Protein AF-X1J7V9-F1 (afdb_monomer)

Radius of gyration: 11.98 Å; Cα contacts (8 Å, |Δi|>4): 61; chains: 1; bounding box: 28×18×30 Å

pLDDT: mean 75.88, std 7.25, range [58.47, 84.81]

Foldseek 3Di:
DKKFKAAPVRDTPDIDDDDDDDVVDDDDDDDDVVCVPPPGPDIDIDDDDD

Organism: NCBI:txid412755

Solvent-accessible surface area (backbone atoms only — not comparable to full-atom values): 3464 Å² total; per-residue (Å²): 77,42,41,40,37,30,46,92,84,68,47,79,73,46,76,48,79,43,90,77,81,58,93,90,62,87,80,90,76,85,78,56,69,87,56,72,46,95,80,59,87,61,79,53,83,48,78,49,75,134

Mean predicted aligned error: 6.9 Å

Structure (mmCIF, N/CA/C/O backbone):
data_AF-X1J7V9-F1
#
_entry.id   AF-X1J7V9-F1
#
loop_
_atom_site.group_PDB
_atom_site.id
_atom_site.type_symbol
_atom_site.label_atom_id
_atom_site.label_alt_id
_atom_site.label_comp_id
_atom_site.label_asym_id
_atom_site.label_entity_id
_atom_site.label_seq_id
_atom_site.pdbx_PDB_ins_code
_atom_site.Cartn_x
_atom_site.Cartn_y
_atom_site.Cartn_z
_atom_site.occupancy
_atom_site.B_iso_or_equiv
_atom_site.auth_seq_id
_atom_site.auth_comp_id
_atom_site.auth_asym_id
_atom_site.auth_atom_id
_atom_site.pdbx_PDB_model_num
ATOM 1 N N . ILE A 1 1 ? 7.133 -6.423 -7.152 1.00 79.81 1 ILE A N 1
ATOM 2 C CA . ILE A 1 1 ? 6.897 -5.456 -6.052 1.00 79.81 1 ILE A CA 1
ATOM 3 C C . ILE A 1 1 ? 5.692 -5.889 -5.225 1.00 79.81 1 ILE A C 1
ATOM 5 O O . ILE A 1 1 ? 4.696 -6.349 -5.790 1.00 79.81 1 ILE A O 1
ATOM 9 N N . ARG A 1 2 ? 5.779 -5.751 -3.899 1.00 83.12 2 ARG A N 1
ATOM 10 C CA . ARG A 1 2 ? 4.628 -5.886 -2.999 1.00 83.12 2 ARG A CA 1
ATOM 11 C C . ARG A 1 2 ? 4.352 -4.542 -2.325 1.00 83.12 2 ARG A C 1
ATOM 13 O O . ARG A 1 2 ? 5.267 -3.939 -1.770 1.00 83.12 2 ARG A O 1
ATOM 20 N N . ILE A 1 3 ? 3.098 -4.109 -2.391 1.00 83.06 3 ILE A N 1
ATOM 21 C CA . ILE A 1 3 ? 2.589 -2.895 -1.754 1.00 83.06 3 ILE A CA 1
ATOM 22 C C . ILE A 1 3 ? 1.689 -3.347 -0.613 1.00 83.06 3 ILE A C 1
ATOM 24 O O . ILE A 1 3 ? 0.710 -4.057 -0.845 1.00 83.06 3 ILE A O 1
ATOM 28 N N . ASN A 1 4 ? 2.031 -2.963 0.612 1.00 84.81 4 ASN A N 1
ATOM 29 C CA . ASN A 1 4 ? 1.219 -3.265 1.785 1.00 84.81 4 ASN A CA 1
ATOM 30 C C . ASN A 1 4 ? 0.622 -1.973 2.338 1.00 84.81 4 ASN A C 1
ATOM 32 O O . ASN A 1 4 ? 1.339 -0.989 2.533 1.00 84.81 4 ASN A O 1
ATOM 36 N N . LEU A 1 5 ? -0.679 -2.019 2.611 1.00 80.25 5 LEU A N 1
ATOM 37 C CA . LEU A 1 5 ? -1.413 -0.999 3.345 1.00 80.25 5 LEU A CA 1
ATOM 38 C C . LEU A 1 5 ? -1.452 -1.424 4.809 1.00 80.25 5 LEU A C 1
ATOM 40 O O . LEU A 1 5 ? -1.917 -2.526 5.120 1.00 80.25 5 LEU A O 1
ATOM 44 N N . LEU A 1 6 ? -0.923 -0.574 5.683 1.00 81.12 6 LEU A N 1
ATOM 45 C CA . LEU A 1 6 ? -0.773 -0.850 7.108 1.00 81.12 6 LEU A CA 1
ATOM 46 C C . LEU A 1 6 ? -1.558 0.168 7.931 1.00 81.12 6 LEU A C 1
ATOM 48 O O . LEU A 1 6 ? -1.638 1.336 7.542 1.00 81.12 6 LEU A O 1
ATOM 52 N N . ASP A 1 7 ? -2.105 -0.274 9.064 1.00 77.00 7 ASP A N 1
ATOM 53 C CA . ASP A 1 7 ? -2.645 0.647 10.067 1.00 77.00 7 ASP A CA 1
ATOM 54 C C . ASP A 1 7 ? -1.532 1.192 10.974 1.00 77.00 7 ASP A C 1
ATOM 56 O O . ASP A 1 7 ? -0.361 0.811 10.877 1.00 77.00 7 ASP A O 1
ATOM 60 N N . ASP A 1 8 ? -1.905 2.093 11.878 1.00 78.69 8 ASP A N 1
ATOM 61 C CA . ASP A 1 8 ? -1.031 2.693 12.888 1.00 78.69 8 ASP A CA 1
ATOM 62 C C . ASP A 1 8 ? -0.425 1.670 13.867 1.00 78.69 8 ASP A C 1
ATOM 64 O O . ASP A 1 8 ? 0.597 1.939 14.496 1.00 78.69 8 ASP A O 1
ATOM 68 N N . LYS A 1 9 ? -1.014 0.475 13.962 1.00 82.56 9 LYS A N 1
ATOM 69 C CA . LYS A 1 9 ? -0.526 -0.655 14.764 1.00 82.56 9 LYS A CA 1
ATOM 70 C C . LYS A 1 9 ? 0.322 -1.636 13.950 1.00 82.56 9 LYS A C 1
ATOM 72 O O . LYS A 1 9 ? 0.724 -2.672 14.479 1.00 82.56 9 LYS A O 1
ATO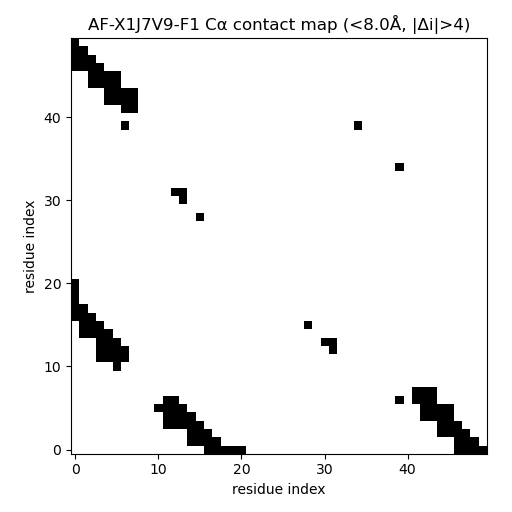M 77 N N . GLY A 1 10 ? 0.592 -1.339 12.677 1.00 80.38 10 GLY A N 1
ATOM 78 C CA . GLY A 1 10 ? 1.368 -2.190 11.777 1.00 80.38 10 GLY A CA 1
ATOM 79 C C . GLY A 1 10 ? 0.623 -3.433 11.282 1.00 80.38 10 GLY A C 1
ATOM 80 O O . GLY A 1 10 ? 1.250 -4.348 10.745 1.00 80.38 10 GLY A O 1
ATOM 81 N N . ARG A 1 11 ? -0.703 -3.502 11.446 1.00 82.62 11 ARG A N 1
ATOM 82 C CA . ARG A 1 11 ? -1.530 -4.597 10.922 1.00 82.62 11 ARG A CA 1
ATOM 83 C C . ARG A 1 11 ? -1.759 -4.401 9.429 1.00 82.62 11 ARG A C 1
ATOM 85 O O . ARG A 1 11 ? -1.992 -3.287 8.969 1.00 82.62 11 ARG A O 1
ATOM 92 N N . ILE A 1 12 ? -1.719 -5.497 8.672 1.00 83.50 12 ILE A N 1
ATOM 93 C CA . ILE A 1 12 ? -1.964 -5.470 7.226 1.00 83.50 12 ILE A CA 1
ATOM 94 C C . ILE A 1 12 ? -3.462 -5.334 6.974 1.00 83.50 12 ILE A C 1
ATOM 96 O O . ILE A 1 12 ? -4.240 -6.220 7.314 1.00 83.50 12 ILE A O 1
ATOM 100 N N . LEU A 1 13 ? -3.832 -4.231 6.336 1.00 79.31 13 LEU A N 1
ATOM 101 C CA . LEU A 1 13 ? -5.197 -3.918 5.921 1.00 79.31 13 LEU A CA 1
ATOM 102 C C . LEU A 1 13 ? -5.464 -4.344 4.474 1.00 79.31 13 LEU A C 1
ATOM 104 O O . LEU A 1 13 ? -6.592 -4.642 4.099 1.00 79.31 13 LEU A O 1
ATOM 108 N N . GLY A 1 14 ? -4.411 -4.392 3.658 1.00 79.75 14 GLY A N 1
ATOM 109 C CA . GLY A 1 14 ? -4.465 -4.849 2.276 1.00 79.75 14 GLY A CA 1
ATOM 110 C C . GLY A 1 14 ? -3.068 -5.111 1.727 1.00 79.75 14 GLY A C 1
ATOM 111 O O . GLY A 1 14 ? -2.100 -4.455 2.116 1.00 79.75 14 GLY A O 1
ATOM 112 N N . SER A 1 15 ? -2.951 -6.080 0.822 1.00 83.56 15 SER A N 1
ATOM 113 C CA . SER A 1 15 ? -1.689 -6.397 0.154 1.00 83.56 15 SER A CA 1
ATOM 114 C C . SER A 1 15 ? -1.912 -6.550 -1.341 1.00 83.56 15 SER A C 1
ATOM 116 O O . SER A 1 15 ? -2.702 -7.382 -1.783 1.00 83.56 15 SER A O 1
ATOM 118 N N . TYR A 1 16 ? -1.178 -5.761 -2.117 1.00 84.38 16 TYR A N 1
ATOM 119 C CA . TYR A 1 16 ? -1.166 -5.820 -3.569 1.00 84.38 16 TYR A CA 1
ATOM 120 C C . TYR A 1 16 ? 0.173 -6.360 -4.039 1.00 84.38 16 TYR A C 1
ATOM 122 O O . TYR A 1 16 ? 1.244 -5.854 -3.690 1.00 84.38 16 TYR A O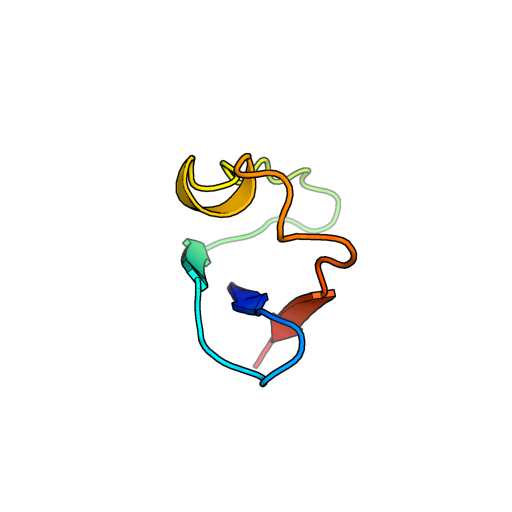 1
ATOM 130 N N . LYS A 1 17 ? 0.119 -7.406 -4.862 1.00 84.75 17 LYS A N 1
ATOM 131 C CA . LYS A 1 17 ? 1.302 -7.995 -5.480 1.00 84.75 17 LYS A CA 1
ATOM 132 C C . LYS A 1 17 ? 1.258 -7.741 -6.975 1.00 84.75 17 LYS A C 1
ATOM 134 O O . LYS A 1 17 ? 0.358 -8.219 -7.657 1.00 84.75 17 LYS A O 1
ATOM 139 N N . LYS A 1 18 ? 2.284 -7.064 -7.487 1.00 82.88 18 LYS A N 1
ATOM 140 C CA . LYS A 1 18 ? 2.495 -6.910 -8.926 1.00 82.88 18 LYS A CA 1
ATOM 141 C C . LYS A 1 18 ? 3.824 -7.539 -9.320 1.00 82.88 18 LYS A C 1
ATOM 143 O O . LYS A 1 18 ? 4.871 -7.248 -8.732 1.00 82.88 18 LYS A O 1
ATOM 148 N N . ARG A 1 19 ? 3.747 -8.481 -10.264 1.00 78.69 19 ARG A N 1
ATOM 149 C CA . ARG A 1 19 ? 4.868 -9.354 -10.642 1.00 78.69 19 ARG A CA 1
ATOM 150 C C . ARG A 1 19 ? 5.873 -8.642 -11.541 1.00 78.69 19 ARG A C 1
ATOM 152 O O . ARG A 1 19 ? 7.065 -8.813 -11.339 1.00 78.69 19 ARG A O 1
ATOM 159 N N . ILE A 1 20 ? 5.382 -7.835 -12.474 1.00 78.62 20 ILE A N 1
ATOM 160 C CA . ILE A 1 20 ? 6.189 -7.059 -13.412 1.00 78.62 20 ILE A CA 1
ATOM 161 C C . ILE A 1 20 ? 5.772 -5.604 -13.251 1.00 78.62 20 ILE A C 1
ATOM 163 O O . ILE A 1 20 ? 4.580 -5.300 -13.274 1.00 78.62 20 ILE A O 1
ATOM 167 N N . VAL A 1 21 ? 6.750 -4.739 -13.029 1.00 75.0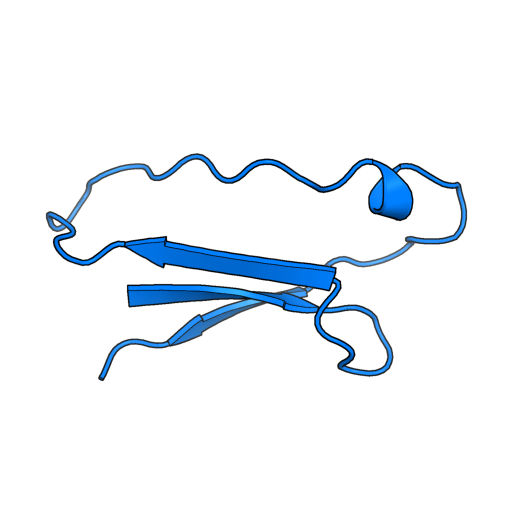0 21 VAL A N 1
ATOM 168 C CA . VAL A 1 21 ? 6.571 -3.290 -13.009 1.00 75.00 21 VAL A CA 1
ATOM 169 C C . VAL A 1 21 ? 7.556 -2.689 -13.991 1.00 75.00 21 VAL A C 1
ATOM 171 O O . VAL A 1 21 ? 8.694 -3.152 -14.091 1.00 75.00 21 VAL A O 1
ATOM 174 N N . THR A 1 22 ? 7.120 -1.668 -14.704 1.00 83.94 22 THR A N 1
ATOM 175 C CA . THR A 1 22 ? 7.992 -0.893 -15.579 1.00 83.94 22 THR A CA 1
ATOM 176 C C . THR A 1 22 ? 8.447 0.356 -14.823 1.00 83.94 22 THR A C 1
ATOM 178 O O . THR A 1 22 ? 7.628 0.977 -14.140 1.00 83.94 22 THR A O 1
ATOM 181 N N . PRO A 1 23 ? 9.728 0.758 -14.892 1.00 82.69 23 PRO A N 1
ATOM 182 C CA . PRO A 1 23 ? 10.149 2.045 -14.347 1.00 82.69 23 PRO A CA 1
ATOM 183 C C . PRO A 1 23 ? 9.293 3.184 -14.924 1.00 82.69 23 PRO A C 1
ATOM 185 O O . PRO A 1 23 ? 9.101 3.262 -16.134 1.00 82.69 23 PRO A O 1
ATOM 188 N N . GLY A 1 24 ? 8.751 4.043 -14.058 1.00 83.25 24 GLY A N 1
ATOM 189 C CA . GLY A 1 24 ? 7.839 5.127 -14.453 1.00 83.25 24 GLY A CA 1
ATOM 190 C C . GLY A 1 24 ? 6.367 4.723 -14.612 1.00 83.25 24 GLY A C 1
ATOM 191 O O . GLY A 1 24 ? 5.526 5.585 -14.855 1.00 83.25 24 GLY A O 1
ATOM 192 N N . GLU A 1 25 ? 6.021 3.446 -14.443 1.00 82.62 25 GLU A N 1
ATOM 193 C CA . GLU A 1 25 ? 4.634 2.983 -14.475 1.00 82.62 25 GLU A CA 1
ATOM 194 C C . GLU A 1 25 ? 3.863 3.433 -13.226 1.00 82.62 25 GLU A C 1
ATOM 196 O O . GLU A 1 25 ? 4.247 3.131 -12.094 1.00 82.62 25 GLU A O 1
ATOM 201 N N . MET A 1 26 ? 2.733 4.116 -13.429 1.00 80.00 26 MET A N 1
ATOM 202 C CA . MET A 1 26 ? 1.795 4.423 -12.349 1.00 80.00 26 MET A CA 1
ATOM 203 C C . MET A 1 26 ? 0.967 3.186 -11.995 1.00 80.00 26 MET A C 1
ATOM 205 O O . MET A 1 26 ? 0.413 2.515 -12.866 1.00 80.00 26 MET A O 1
ATOM 209 N N . VAL A 1 27 ? 0.858 2.892 -10.699 1.00 77.75 27 VAL A N 1
ATOM 210 C CA . VAL A 1 27 ? 0.083 1.756 -10.190 1.00 77.75 27 VAL A CA 1
ATOM 211 C C . VAL A 1 27 ? -1.018 2.268 -9.276 1.00 77.75 27 VAL A C 1
ATOM 213 O O . VAL A 1 27 ? -0.745 2.825 -8.215 1.00 77.75 27 VAL A O 1
ATOM 216 N N . SER A 1 28 ? -2.266 2.039 -9.674 1.00 79.06 28 SER A N 1
ATOM 217 C CA . SER A 1 28 ? -3.434 2.281 -8.830 1.00 79.06 28 SER A CA 1
ATOM 218 C C . SER A 1 28 ? -3.666 1.083 -7.909 1.00 79.06 28 SER A C 1
ATOM 220 O O . SER A 1 28 ? -3.660 -0.065 -8.356 1.00 79.06 28 SER A O 1
ATOM 222 N N . VAL A 1 29 ? -3.879 1.344 -6.621 1.00 78.00 29 VAL A N 1
ATOM 223 C CA . VAL A 1 29 ? -4.267 0.337 -5.625 1.00 78.00 29 VA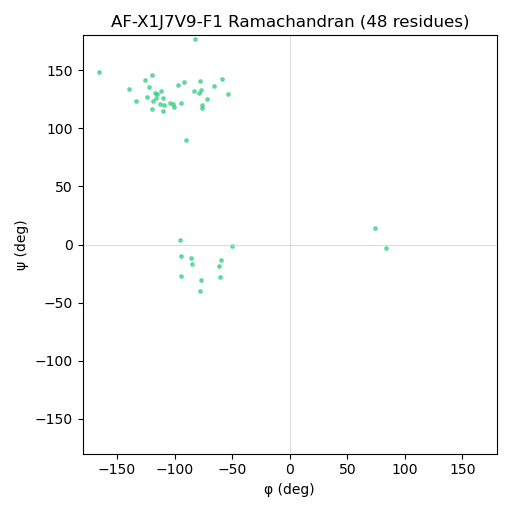L A CA 1
ATOM 224 C C . VAL A 1 29 ? -5.581 0.765 -4.990 1.00 78.00 29 VAL A C 1
ATOM 226 O O . VAL A 1 29 ? -5.748 1.940 -4.666 1.00 78.00 29 VAL A O 1
ATOM 229 N N . TYR A 1 30 ? -6.525 -0.165 -4.832 1.00 74.75 30 TYR A N 1
ATOM 230 C CA . TYR A 1 30 ? -7.798 0.162 -4.193 1.00 74.75 30 TYR A CA 1
ATOM 231 C C . TYR A 1 30 ? -7.622 0.200 -2.686 1.00 74.75 30 TYR A C 1
ATOM 233 O O . TYR A 1 30 ? -7.080 -0.738 -2.088 1.00 74.75 30 TYR A O 1
ATOM 241 N N . LEU A 1 31 ? -8.110 1.284 -2.093 1.00 75.44 31 LEU A N 1
ATOM 242 C CA . LEU A 1 31 ? -8.196 1.435 -0.655 1.00 75.44 31 LEU A CA 1
ATOM 243 C C . LEU A 1 31 ? -9.389 0.597 -0.154 1.00 75.44 31 LEU A C 1
ATOM 245 O O . LEU A 1 31 ? -10.505 0.821 -0.621 1.00 75.44 31 LEU A O 1
ATOM 249 N N . PRO A 1 32 ? -9.179 -0.389 0.736 1.00 72.31 32 PRO A N 1
ATOM 250 C CA . PRO A 1 32 ? -10.269 -1.194 1.281 1.00 72.31 32 PRO A CA 1
ATOM 251 C C . PRO A 1 32 ? -11.316 -0.338 2.006 1.00 72.31 32 PRO A C 1
ATOM 253 O O . PRO A 1 32 ? -10.952 0.584 2.729 1.00 72.31 32 PRO A O 1
ATOM 256 N N . GLU A 1 33 ? -12.601 -0.682 1.887 1.00 71.75 33 GLU A N 1
ATOM 257 C CA . GLU A 1 33 ? -13.707 0.070 2.513 1.00 71.75 33 GLU A CA 1
ATOM 258 C C . GLU A 1 33 ? -13.618 0.129 4.043 1.00 71.75 33 GLU A C 1
ATOM 260 O O . GLU A 1 33 ? -14.016 1.118 4.645 1.00 71.75 33 GLU A O 1
ATOM 265 N N . VAL A 1 34 ? -12.992 -0.872 4.675 1.00 67.44 34 VAL A N 1
ATOM 266 C CA . VAL A 1 34 ? -12.68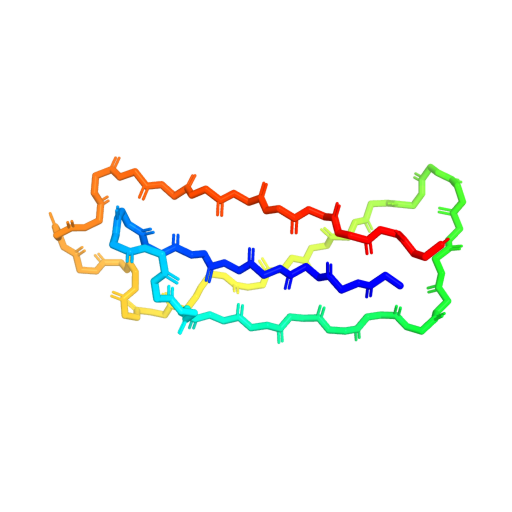1 -0.869 6.119 1.00 67.44 34 VAL A CA 1
ATOM 267 C C . VAL A 1 34 ? -11.783 0.310 6.538 1.00 67.44 34 VAL A C 1
ATOM 269 O O . VAL A 1 34 ? -11.643 0.594 7.724 1.00 67.44 34 VAL A O 1
ATOM 272 N N . LEU A 1 35 ? -11.171 1.004 5.571 1.00 63.75 35 LEU A N 1
ATOM 273 C CA . LEU A 1 35 ? -10.370 2.213 5.775 1.00 63.75 35 LEU A CA 1
ATOM 274 C C . LEU A 1 35 ? -11.149 3.515 5.604 1.00 63.75 35 LEU A C 1
ATOM 276 O O . LEU A 1 35 ? -10.608 4.570 5.920 1.00 63.75 35 LEU A O 1
ATOM 280 N N . LEU A 1 36 ? -12.381 3.444 5.101 1.00 69.00 36 LEU A N 1
ATO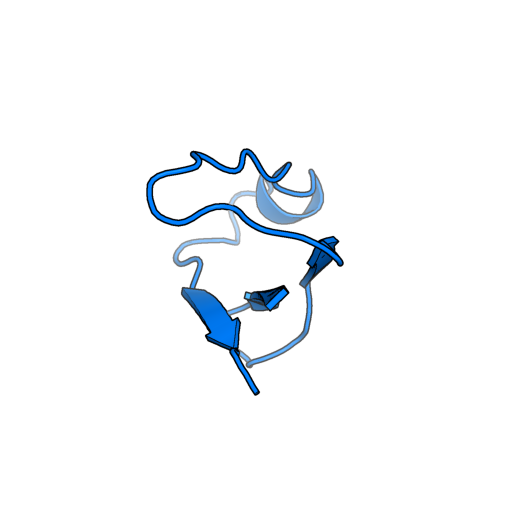M 281 C CA . LEU A 1 36 ? -13.278 4.590 4.942 1.00 69.00 36 LEU A CA 1
ATOM 282 C C . LEU A 1 36 ? -14.076 4.882 6.220 1.00 69.00 36 LEU A C 1
ATOM 284 O O . LEU A 1 36 ? -14.679 5.945 6.322 1.00 69.00 36 LEU A O 1
ATOM 288 N N . ASP A 1 37 ? -14.063 3.969 7.196 1.00 64.88 37 ASP A N 1
ATOM 289 C CA . ASP A 1 37 ? -14.578 4.238 8.537 1.00 64.88 37 ASP A CA 1
ATOM 290 C 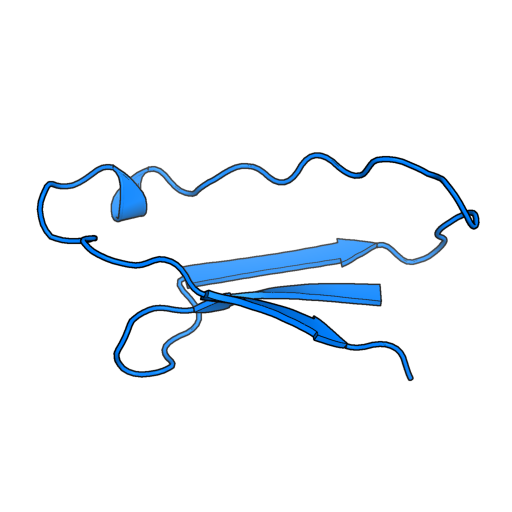C . ASP A 1 37 ? -13.707 5.310 9.222 1.00 64.88 37 ASP A C 1
ATOM 292 O O . ASP A 1 37 ? -12.476 5.217 9.203 1.00 64.88 37 ASP A O 1
ATOM 296 N N . ASP A 1 38 ? -14.344 6.280 9.896 1.00 58.47 38 ASP A N 1
ATOM 297 C CA . ASP A 1 38 ? -13.793 7.489 10.567 1.00 58.47 38 ASP A CA 1
ATOM 298 C C . ASP A 1 38 ? -12.607 7.261 11.539 1.00 58.47 38 ASP A C 1
ATOM 300 O O . ASP A 1 38 ? -12.067 8.181 12.161 1.00 58.47 38 ASP A O 1
ATOM 304 N N . LYS A 1 39 ? -12.192 6.010 11.720 1.00 60.84 39 LYS A N 1
ATOM 305 C CA . LYS A 1 39 ? -11.094 5.593 12.587 1.00 60.84 39 LYS A CA 1
ATOM 306 C C . LYS A 1 39 ? -9.727 5.678 11.917 1.00 60.84 39 LYS A C 1
ATOM 308 O O . LYS A 1 39 ? -8.730 5.672 12.642 1.00 60.84 39 LYS A O 1
ATOM 313 N N . LEU A 1 40 ? -9.641 5.770 10.587 1.00 64.88 40 LEU A N 1
ATOM 314 C CA . LEU A 1 40 ? -8.349 5.850 9.909 1.00 64.88 40 LEU A CA 1
ATOM 315 C C . LEU A 1 40 ? -7.875 7.293 9.727 1.00 64.88 40 LEU A C 1
ATOM 317 O O . LEU A 1 40 ? -8.126 7.948 8.724 1.00 64.88 40 LEU A O 1
ATOM 321 N N . LYS A 1 41 ? -7.132 7.786 10.721 1.00 64.50 41 LYS A N 1
ATOM 322 C CA . LYS A 1 41 ? -6.513 9.119 10.657 1.00 64.50 41 LYS A CA 1
ATOM 323 C C . LYS A 1 41 ? -5.266 9.155 9.772 1.00 64.50 41 LYS A C 1
ATOM 325 O O . LYS A 1 41 ? -4.985 10.188 9.180 1.00 64.50 41 LYS A O 1
ATOM 330 N N . ASN A 1 42 ? -4.533 8.041 9.687 1.00 68.25 42 ASN A N 1
ATOM 331 C CA . ASN A 1 42 ? -3.248 7.940 8.994 1.00 68.25 42 ASN A CA 1
ATOM 332 C C . ASN A 1 42 ? -3.147 6.605 8.233 1.00 68.25 42 ASN A C 1
ATOM 334 O O . ASN A 1 42 ? -3.433 5.553 8.803 1.00 68.25 42 ASN A O 1
ATOM 338 N N . VAL A 1 43 ? -2.695 6.643 6.974 1.00 70.50 43 VAL A N 1
ATOM 339 C CA .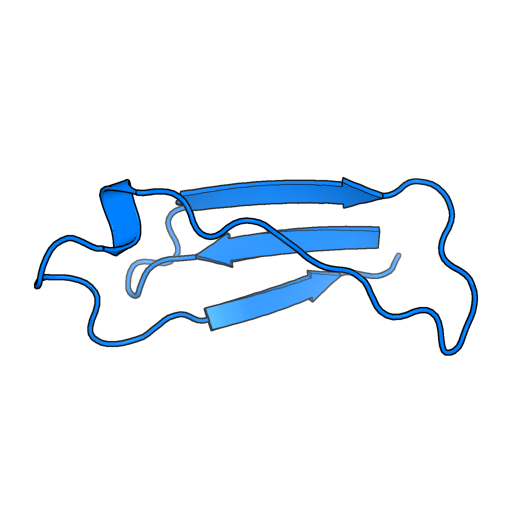 VAL A 1 43 ? -2.366 5.459 6.157 1.00 70.50 43 VAL A CA 1
ATOM 340 C C . VAL A 1 43 ? -0.876 5.490 5.838 1.00 70.50 43 VAL A C 1
ATOM 342 O O . VAL A 1 43 ? -0.393 6.461 5.258 1.00 70.50 43 VAL A O 1
ATOM 345 N N . THR A 1 44 ? -0.157 4.411 6.148 1.00 73.00 44 THR A N 1
ATOM 346 C CA . THR A 1 44 ? 1.247 4.258 5.743 1.00 73.00 44 THR A CA 1
ATOM 347 C C . THR A 1 44 ? 1.345 3.288 4.573 1.00 73.00 44 THR A C 1
ATOM 349 O O . THR A 1 44 ? 0.948 2.125 4.679 1.00 73.00 44 THR A O 1
ATOM 352 N N . ILE A 1 45 ? 1.906 3.756 3.455 1.00 75.88 45 ILE A N 1
ATOM 353 C CA . ILE A 1 45 ? 2.152 2.941 2.262 1.00 75.88 45 ILE A CA 1
ATOM 354 C C . ILE A 1 45 ? 3.629 2.562 2.234 1.00 75.88 45 ILE A C 1
ATOM 356 O O . ILE A 1 45 ? 4.501 3.426 2.192 1.00 75.88 45 ILE A O 1
ATOM 360 N N . SER A 1 46 ? 3.908 1.258 2.236 1.00 70.19 46 SER A N 1
ATOM 361 C CA . SER A 1 46 ? 5.271 0.734 2.124 1.00 70.19 46 SER A CA 1
ATOM 362 C C . SER A 1 46 ? 5.429 -0.093 0.852 1.00 70.19 46 SER A C 1
ATOM 364 O O . SER A 1 46 ? 4.624 -0.982 0.553 1.00 70.19 46 SER A O 1
ATOM 366 N N . ILE A 1 47 ? 6.482 0.214 0.096 1.00 75.12 47 ILE A N 1
ATOM 367 C CA . ILE A 1 47 ? 6.858 -0.496 -1.124 1.00 75.12 47 ILE A CA 1
ATOM 368 C C . ILE A 1 47 ? 8.145 -1.259 -0.825 1.00 75.12 47 ILE A C 1
ATOM 370 O O . ILE A 1 47 ? 9.179 -0.649 -0.564 1.00 75.12 47 ILE A O 1
ATOM 374 N N . LYS A 1 48 ? 8.085 -2.594 -0.863 1.00 75.19 48 LYS A N 1
ATOM 375 C CA . LYS A 1 48 ? 9.288 -3.436 -0.838 1.00 75.19 48 LYS A CA 1
ATOM 376 C C . LYS A 1 48 ? 9.619 -3.909 -2.254 1.00 75.19 48 LYS A C 1
ATOM 378 O O . LYS A 1 48 ? 8.806 -4.589 -2.896 1.00 75.19 48 LYS A O 1
ATOM 383 N N . GLY A 1 49 ? 10.802 -3.517 -2.720 1.00 66.69 49 GLY A N 1
ATOM 384 C CA . GLY A 1 49 ? 11.542 -4.206 -3.774 1.00 66.69 49 GLY A CA 1
ATOM 385 C C . GLY A 1 49 ? 12.492 -5.211 -3.127 1.00 66.69 49 GLY A C 1
ATOM 386 O O . GLY A 1 49 ? 13.028 -4.914 -2.060 1.00 66.69 49 GLY A O 1
ATOM 387 N N . ASP A 1 50 ? 12.610 -6.391 -3.731 1.00 60.19 50 ASP A N 1
ATOM 388 C CA . ASP A 1 50 ? 13.763 -7.274 -3.506 1.00 60.19 50 ASP A CA 1
ATOM 389 C C . ASP 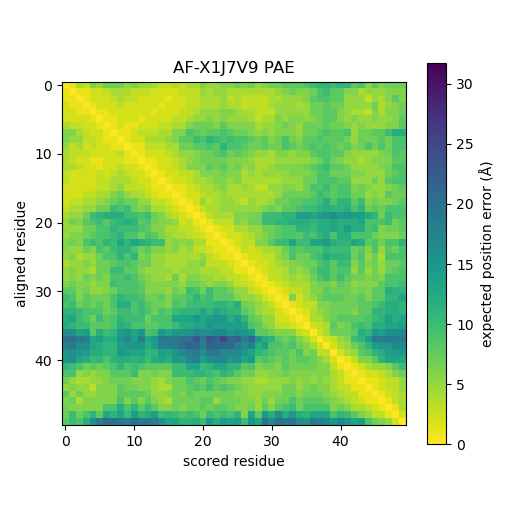A 1 50 ? 14.958 -6.745 -4.309 1.00 60.19 50 ASP A C 1
ATOM 391 O O . ASP A 1 50 ? 14.702 -6.157 -5.392 1.00 60.19 50 ASP A O 1
#

Secondary structure (DSSP, 8-state):
-EEEEE-TT--EEEEEE-S---TT-----PPPGGGSSTT-S--EEEEE--

Nearest PDB structures (foldseek):
  3plx-assembly1_B  TM=3.949E-01  e=5.573E+00  Campylobacter jejuni subsp. jejuni NCTC 11168 = ATCC 700819
  6wgf-assembly1_7  TM=3.639E-01  e=5.573E+00  Saccharomyces cerevisiae
  6wgi-assembly1_7  TM=3.639E-01  e=5.573E+00  Saccharomyces cerevisiae
  6wgg-assembly1_7  TM=3.639E-01  e=5.573E+00  Saccharomyces cerevisiae
  8rig-assembly1_7  TM=3.432E-01  e=7.306E+00  Saccharomyces cerevisiae S288C

Sequence (50 aa):
IRINLLDDKGRILGSYKKRIVTPGEMVSVYLPEVLLDDKLKNVTISIKGD